Protein AF-A0A3C2DWV7-F1 (afdb_monomer_lite)

Sequence (98 aa):
PLSGWGNKTLTAFVAKNATTTNNEYMARPYKLTKYKNLQKLLMERDLRYWQVAAKVFMPERTFRYKMSDKSPGFYSAEMFRIQRNVFPDKTIEEIFGE

Foldseek 3Di:
DDDPPDPPPVVVVVVVVVVCVPVVVVDDPDQDFLFPLLVVVCVVVVHDLCNLCVQQVHDSVVSVCLRHPNDPHDDPSSLVSSCVRPNVVDDSCSRRPD

Radius of gyration: 19.39 Å; chains: 1; bounding box: 28×63×44 Å

pLDDT: mean 78.23, std 21.24, range [40.19, 97.56]

Structure (mmCIF, N/CA/C/O backbone):
data_AF-A0A3C2DWV7-F1
#
_entry.id   AF-A0A3C2DWV7-F1
#
loop_
_atom_site.group_PDB
_atom_site.id
_atom_site.type_symbol
_atom_site.label_atom_id
_atom_site.label_alt_id
_atom_site.label_comp_id
_atom_site.label_asym_id
_atom_site.label_entity_id
_atom_site.label_seq_id
_atom_site.pdbx_PDB_ins_code
_atom_site.Cartn_x
_atom_site.Cartn_y
_atom_site.Cartn_z
_atom_site.occupancy
_atom_site.B_iso_or_equiv
_atom_site.auth_seq_id
_atom_site.auth_comp_id
_atom_site.auth_asym_id
_atom_site.auth_atom_id
_atom_site.pdbx_PDB_model_num
ATOM 1 N N . PRO A 1 1 ? -9.938 -53.391 -31.679 1.00 51.72 1 PRO A N 1
ATOM 2 C CA . PRO A 1 1 ? -9.916 -53.144 -30.218 1.00 51.72 1 PRO A CA 1
ATOM 3 C C . PRO A 1 1 ? -8.527 -52.681 -29.743 1.00 51.72 1 PRO A C 1
ATOM 5 O O . PRO A 1 1 ? -7.724 -53.473 -29.275 1.00 51.72 1 PRO A O 1
ATOM 8 N N . LEU A 1 2 ? -8.254 -51.391 -29.923 1.00 41.50 2 LEU A N 1
ATOM 9 C CA . LEU A 1 2 ? -7.120 -50.599 -29.424 1.00 41.50 2 LEU A CA 1
ATOM 10 C C . LEU A 1 2 ? -7.718 -49.174 -29.381 1.00 41.50 2 LEU A C 1
ATOM 12 O O . LEU A 1 2 ? -8.407 -48.814 -30.324 1.00 41.50 2 LEU A O 1
ATOM 16 N N . SER A 1 3 ? -7.656 -48.323 -28.366 1.00 43.69 3 SER A N 1
ATOM 17 C CA . SER A 1 3 ? -6.662 -48.096 -27.329 1.00 43.69 3 SER A CA 1
ATOM 18 C C . SER A 1 3 ? -7.320 -47.211 -26.256 1.00 43.69 3 SER A C 1
ATOM 20 O O . SER A 1 3 ? -7.530 -46.016 -26.458 1.00 43.69 3 SER A O 1
ATOM 22 N N . GLY A 1 4 ? -7.672 -47.797 -25.112 1.00 49.53 4 GLY A N 1
ATOM 23 C CA . GLY A 1 4 ? -8.298 -47.112 -23.975 1.00 49.53 4 GLY A CA 1
ATOM 24 C C . GLY A 1 4 ? -7.315 -46.378 -23.057 1.00 49.53 4 GLY A C 1
ATOM 25 O O . GLY A 1 4 ? -7.506 -46.391 -21.845 1.00 49.53 4 GLY A O 1
ATOM 26 N N . TRP A 1 5 ? -6.230 -45.808 -23.583 1.00 48.84 5 TRP A N 1
ATOM 27 C CA . TRP A 1 5 ? -5.154 -45.209 -22.784 1.00 48.84 5 TRP A CA 1
ATOM 28 C C . TRP A 1 5 ? -4.827 -43.816 -23.326 1.00 48.84 5 TRP A C 1
ATOM 30 O O . TRP A 1 5 ? -4.023 -43.669 -24.236 1.00 48.84 5 TRP A O 1
ATOM 40 N N . GLY A 1 6 ? -5.479 -42.786 -22.786 1.00 50.31 6 GLY A N 1
ATOM 41 C CA . GLY A 1 6 ? -5.184 -41.409 -23.197 1.00 50.31 6 GLY A CA 1
ATOM 42 C C . GLY A 1 6 ? -5.817 -40.282 -22.385 1.00 50.31 6 GLY A C 1
ATOM 43 O O . GLY A 1 6 ? -5.433 -39.140 -22.585 1.00 50.31 6 GLY A O 1
ATOM 44 N N . ASN A 1 7 ? -6.746 -40.554 -21.456 1.00 52.78 7 ASN A N 1
ATOM 45 C CA . ASN A 1 7 ? -7.543 -39.471 -20.849 1.00 52.78 7 ASN A CA 1
ATOM 46 C C . ASN A 1 7 ? -7.512 -39.355 -19.314 1.00 52.78 7 ASN A C 1
ATOM 48 O O . ASN A 1 7 ? -8.107 -38.430 -18.766 1.00 52.78 7 ASN A O 1
ATOM 52 N N . LYS A 1 8 ? -6.818 -40.249 -18.594 1.00 50.94 8 LYS A N 1
ATOM 53 C CA . LYS A 1 8 ? -6.771 -40.210 -17.113 1.00 50.94 8 LYS A CA 1
ATOM 54 C C . LYS A 1 8 ? -5.512 -39.558 -16.530 1.00 50.94 8 LYS A C 1
ATOM 56 O O . LYS A 1 8 ? -5.520 -39.151 -15.374 1.00 50.94 8 LYS A O 1
ATOM 61 N N . THR A 1 9 ? -4.439 -39.428 -17.306 1.00 52.69 9 THR A N 1
ATOM 62 C CA . THR A 1 9 ? -3.165 -38.849 -16.839 1.00 52.69 9 THR A CA 1
ATOM 63 C C . THR A 1 9 ? -3.103 -37.330 -17.007 1.00 52.69 9 THR A C 1
ATOM 65 O O . THR A 1 9 ? -2.592 -36.646 -16.124 1.00 52.69 9 THR A O 1
ATOM 68 N N . LEU A 1 10 ? -3.690 -36.782 -18.076 1.00 49.56 10 LEU A N 1
ATOM 69 C CA . LEU A 1 10 ? -3.768 -35.332 -18.313 1.00 49.56 10 LEU A CA 1
ATOM 70 C C . LEU A 1 10 ? -4.676 -34.619 -17.301 1.00 49.56 10 LEU A C 1
ATOM 72 O O . LEU A 1 10 ? -4.298 -33.588 -16.750 1.00 49.56 10 LEU A O 1
ATOM 76 N N . THR A 1 11 ? -5.832 -35.200 -16.983 1.00 51.50 11 THR A N 1
ATOM 77 C CA . THR A 1 11 ? -6.779 -34.646 -16.000 1.00 51.50 11 THR A CA 1
ATOM 78 C C . THR A 1 11 ? -6.209 -34.647 -14.580 1.00 51.50 11 THR A C 1
ATOM 80 O O . THR A 1 11 ? -6.353 -33.658 -13.864 1.00 51.50 11 THR A O 1
ATOM 83 N N . ALA A 1 12 ? -5.472 -35.692 -14.190 1.00 51.50 12 ALA A N 1
ATOM 84 C CA . ALA A 1 12 ? -4.797 -35.750 -12.893 1.00 51.50 12 ALA A CA 1
ATOM 85 C C . ALA A 1 12 ? -3.598 -34.783 -12.786 1.00 51.50 12 ALA A C 1
ATOM 87 O O . ALA A 1 12 ? -3.347 -34.241 -11.709 1.00 51.50 12 ALA A O 1
ATOM 88 N N . PHE A 1 13 ? -2.870 -34.536 -13.881 1.00 51.91 13 PHE A N 1
ATOM 89 C CA . PHE A 1 13 ? -1.755 -33.580 -13.908 1.00 51.91 13 PHE A CA 1
ATOM 90 C C . PHE A 1 13 ? -2.244 -32.123 -13.845 1.00 51.91 13 PHE A C 1
ATOM 92 O O . PHE A 1 13 ? -1.712 -31.318 -13.082 1.00 51.91 13 PHE A O 1
ATOM 99 N N . VAL A 1 14 ? -3.315 -31.796 -14.574 1.00 51.47 14 VAL A N 1
ATOM 100 C CA . VAL A 1 14 ? -3.946 -30.466 -14.533 1.00 51.47 14 VAL A CA 1
ATOM 101 C C . VAL A 1 14 ? -4.599 -30.202 -13.172 1.00 51.47 14 VAL A C 1
ATOM 103 O O . VAL A 1 14 ? -4.429 -29.117 -12.620 1.00 51.47 14 VAL A O 1
ATOM 106 N N . ALA A 1 15 ? -5.263 -31.197 -12.572 1.00 50.12 15 ALA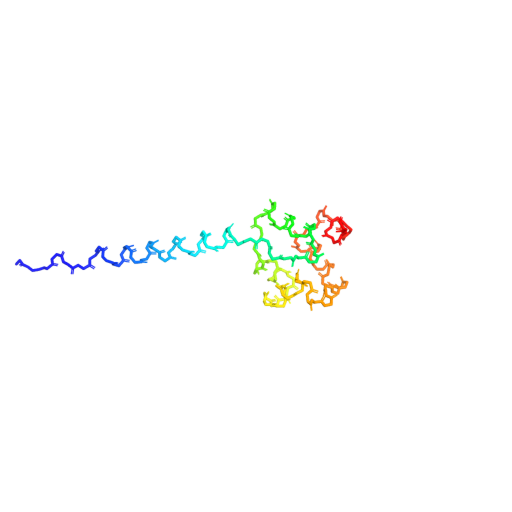 A N 1
ATOM 107 C CA . ALA A 1 15 ? -5.866 -31.058 -11.245 1.00 50.12 15 ALA A CA 1
ATOM 108 C C . ALA A 1 15 ? -4.822 -30.850 -10.133 1.00 50.12 15 ALA A C 1
ATOM 110 O O . ALA A 1 15 ? -5.048 -30.024 -9.248 1.00 50.12 15 ALA A O 1
ATOM 111 N N . LYS A 1 16 ? -3.665 -31.530 -10.202 1.00 49.06 16 LYS A N 1
ATOM 112 C CA . LYS A 1 16 ? -2.544 -31.315 -9.267 1.00 49.06 16 LYS A CA 1
ATOM 113 C C . LYS A 1 16 ? -1.943 -29.911 -9.407 1.00 49.06 16 LYS A C 1
ATOM 115 O O . LYS A 1 16 ? -1.753 -29.237 -8.403 1.00 49.06 16 LYS A O 1
ATOM 120 N N . ASN A 1 17 ? -1.748 -29.409 -10.627 1.00 48.22 17 ASN A N 1
ATOM 121 C CA . ASN A 1 17 ? -1.198 -28.060 -10.836 1.00 48.22 17 ASN A CA 1
ATOM 122 C C . ASN A 1 17 ? -2.190 -26.928 -10.485 1.00 48.22 17 ASN A C 1
ATOM 124 O O . ASN A 1 17 ? -1.777 -25.846 -10.056 1.00 48.22 17 ASN A O 1
ATOM 128 N N . ALA A 1 18 ? -3.500 -27.168 -10.611 1.00 46.09 18 ALA A N 1
ATOM 129 C CA . ALA A 1 18 ? -4.538 -26.206 -10.231 1.00 46.09 18 ALA A CA 1
ATOM 130 C C . ALA A 1 18 ? -4.743 -26.095 -8.705 1.00 46.09 18 ALA A C 1
ATOM 132 O O . ALA A 1 18 ? -5.137 -25.039 -8.207 1.00 46.09 18 ALA A O 1
ATOM 133 N N . THR A 1 19 ? -4.455 -27.159 -7.946 1.00 40.97 19 THR A N 1
ATOM 134 C CA . THR A 1 19 ? -4.538 -27.135 -6.473 1.00 40.97 19 THR A CA 1
ATOM 135 C C . THR A 1 19 ? -3.265 -26.604 -5.816 1.00 40.97 19 THR A C 1
ATOM 137 O O . THR A 1 19 ? -3.357 -25.894 -4.812 1.00 40.97 19 THR A O 1
ATOM 140 N N . THR A 1 20 ? -2.088 -26.842 -6.404 1.00 43.59 20 THR A N 1
ATOM 141 C CA . THR A 1 20 ? -0.818 -26.297 -5.893 1.00 43.59 20 THR A CA 1
ATOM 142 C C . THR A 1 20 ? -0.759 -24.769 -5.994 1.00 43.59 20 THR A C 1
ATOM 144 O O . THR A 1 20 ? -0.299 -24.101 -5.074 1.00 43.59 20 THR A O 1
ATOM 147 N N . THR A 1 21 ? -1.324 -24.171 -7.044 1.00 47.28 21 THR A N 1
ATOM 148 C CA . THR A 1 21 ? -1.249 -22.712 -7.254 1.00 47.28 21 THR A CA 1
ATOM 149 C C . THR A 1 21 ? -2.181 -21.879 -6.370 1.00 47.28 21 THR A C 1
ATOM 151 O O . THR A 1 21 ? -1.964 -20.675 -6.243 1.00 47.28 21 THR A O 1
ATOM 154 N N . ASN A 1 22 ? -3.178 -22.482 -5.714 1.00 45.12 22 ASN A N 1
ATOM 155 C CA . ASN A 1 22 ? -4.105 -21.740 -4.851 1.00 45.12 22 ASN A CA 1
ATOM 156 C C . ASN A 1 22 ? -3.806 -21.897 -3.354 1.00 45.12 22 ASN A C 1
ATOM 158 O O . ASN A 1 22 ? -3.907 -20.912 -2.624 1.00 45.12 22 ASN A O 1
ATOM 162 N N . ASN A 1 23 ? -3.347 -23.069 -2.902 1.00 43.31 23 ASN A N 1
ATOM 163 C CA . ASN A 1 23 ? -3.084 -23.308 -1.476 1.00 43.31 23 ASN A CA 1
ATOM 164 C C . ASN A 1 23 ? -1.636 -23.023 -1.045 1.00 43.31 23 ASN A C 1
ATOM 166 O O . ASN A 1 23 ? -1.404 -22.666 0.107 1.00 43.31 23 ASN A O 1
ATOM 170 N N . GLU A 1 24 ? -0.654 -23.088 -1.948 1.00 40.19 24 GLU A N 1
ATOM 171 C CA . GLU A 1 24 ? 0.758 -22.830 -1.606 1.00 40.19 24 GLU A CA 1
ATOM 172 C C . GLU A 1 24 ? 1.059 -21.332 -1.363 1.00 40.19 24 GLU A C 1
ATOM 174 O O . GLU A 1 24 ? 2.082 -20.958 -0.779 1.00 40.19 24 GLU A O 1
ATOM 179 N N . TYR A 1 25 ? 0.131 -20.452 -1.757 1.00 46.00 25 TYR A N 1
ATOM 180 C CA . TYR A 1 25 ? 0.155 -19.026 -1.416 1.00 46.00 25 TYR A CA 1
ATOM 181 C C . TYR A 1 25 ? -0.619 -18.685 -0.135 1.00 46.00 25 TYR A C 1
ATOM 183 O O . TYR A 1 25 ? -0.409 -17.600 0.403 1.00 46.00 25 TYR A O 1
ATOM 191 N N . MET A 1 26 ? -1.474 -19.585 0.364 1.00 43.66 26 MET A N 1
ATOM 192 C CA . MET A 1 26 ? -2.351 -19.334 1.517 1.00 43.66 26 MET A CA 1
ATOM 193 C C . MET A 1 26 ? -1.652 -19.537 2.872 1.00 43.66 26 MET A C 1
ATOM 195 O O . MET A 1 26 ? -2.125 -19.025 3.879 1.00 43.66 26 MET A O 1
ATOM 199 N N . ALA A 1 27 ? -0.509 -20.229 2.920 1.00 43.78 27 ALA A N 1
ATOM 200 C CA . ALA A 1 27 ? 0.136 -20.616 4.181 1.00 43.78 27 ALA A CA 1
ATOM 201 C C . ALA A 1 27 ? 1.634 -20.270 4.252 1.00 43.78 27 ALA A C 1
ATOM 203 O O . ALA A 1 27 ? 2.430 -21.038 4.792 1.00 43.78 27 ALA A O 1
ATOM 204 N N . ARG A 1 28 ? 2.063 -19.124 3.701 1.00 48.38 28 ARG A N 1
ATOM 205 C CA . ARG A 1 28 ? 3.440 -18.659 3.937 1.00 48.38 28 ARG A CA 1
ATOM 206 C C . ARG A 1 28 ? 3.502 -17.934 5.287 1.00 48.38 28 ARG A C 1
ATOM 208 O O . ARG A 1 28 ? 2.799 -16.935 5.437 1.00 48.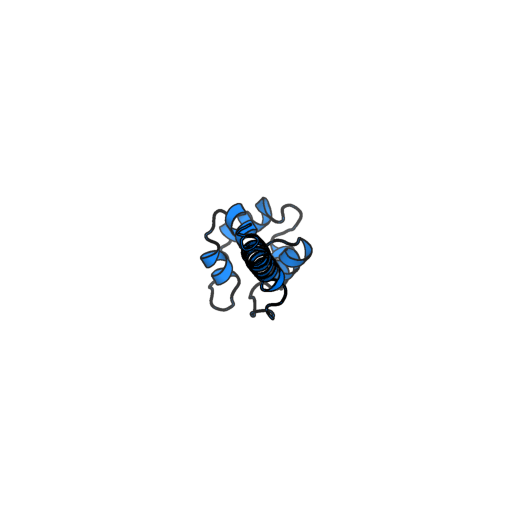38 28 ARG A O 1
ATOM 215 N N . PRO A 1 29 ? 4.327 -18.397 6.249 1.00 47.66 29 PRO A N 1
ATOM 216 C CA . PRO A 1 29 ? 4.494 -17.719 7.529 1.00 47.66 29 PRO A CA 1
ATOM 217 C C . PRO A 1 29 ? 4.906 -16.268 7.282 1.00 47.66 29 PRO A C 1
ATOM 219 O O . PRO A 1 29 ? 5.718 -15.997 6.392 1.00 47.66 29 PRO A O 1
ATOM 222 N N . TYR A 1 30 ? 4.289 -15.352 8.033 1.00 52.72 30 TYR A N 1
ATOM 223 C CA . TYR A 1 30 ? 4.434 -13.905 7.893 1.00 52.72 30 TYR A CA 1
ATOM 224 C C . TYR A 1 30 ? 5.908 -13.533 7.728 1.00 52.72 30 TYR A C 1
ATOM 226 O O . TYR A 1 30 ? 6.702 -13.614 8.664 1.00 52.72 30 TYR A O 1
ATOM 234 N N . LYS A 1 31 ? 6.300 -13.130 6.519 1.00 57.91 31 LYS A N 1
ATOM 235 C CA . LYS A 1 31 ? 7.577 -12.443 6.348 1.00 57.91 31 LYS A CA 1
ATOM 236 C C . LYS A 1 31 ? 7.419 -11.120 7.089 1.00 57.91 31 LYS A C 1
ATOM 238 O O . LYS A 1 31 ? 6.408 -10.469 6.840 1.00 57.91 31 LYS A O 1
ATOM 243 N N . LEU A 1 32 ? 8.335 -10.755 7.994 1.00 59.53 32 LEU A N 1
ATOM 244 C CA . LEU A 1 32 ? 8.231 -9.480 8.709 1.00 59.53 32 LEU A CA 1
ATOM 245 C C . LEU A 1 32 ? 7.939 -8.359 7.699 1.00 59.53 32 LEU A C 1
ATOM 247 O O . LEU A 1 32 ? 8.665 -8.183 6.712 1.00 59.53 32 LEU A O 1
ATOM 251 N N . THR A 1 33 ? 6.797 -7.704 7.900 1.00 69.81 33 THR A N 1
ATOM 252 C CA . THR A 1 33 ? 6.363 -6.581 7.081 1.00 69.81 33 THR A CA 1
ATOM 253 C C . THR A 1 33 ? 6.469 -5.322 7.912 1.00 69.81 33 THR A C 1
ATOM 255 O O . THR A 1 33 ? 5.899 -5.263 9.005 1.00 69.81 33 THR A O 1
ATOM 258 N N . LYS A 1 34 ? 7.074 -4.288 7.335 1.00 82.31 34 LYS A N 1
ATOM 259 C CA . LYS A 1 34 ? 7.144 -2.950 7.925 1.00 82.31 34 LYS A CA 1
ATOM 260 C C . LYS A 1 34 ? 5.753 -2.366 8.206 1.00 82.31 34 LYS A C 1
ATOM 262 O O . LYS A 1 34 ? 5.583 -1.611 9.151 1.00 82.31 34 LYS A O 1
ATOM 267 N N . TYR A 1 35 ? 4.755 -2.745 7.403 1.00 91.31 35 TYR A N 1
ATOM 268 C CA . TYR A 1 35 ? 3.393 -2.205 7.440 1.00 91.31 35 TYR A CA 1
ATOM 269 C C . TYR A 1 35 ? 2.376 -3.259 7.891 1.00 91.31 35 TYR A C 1
ATOM 271 O O . TYR A 1 35 ? 1.674 -3.854 7.069 1.00 91.31 35 TYR A O 1
ATOM 279 N N . LYS A 1 36 ? 2.306 -3.499 9.206 1.00 90.56 36 LYS A N 1
ATOM 280 C CA . LYS A 1 36 ? 1.424 -4.518 9.805 1.00 90.56 36 LYS A CA 1
ATOM 281 C C . LYS A 1 36 ? -0.055 -4.258 9.510 1.00 90.56 36 LYS A C 1
ATOM 283 O O . LYS A 1 36 ? -0.762 -5.185 9.117 1.00 90.56 36 LYS A O 1
ATOM 288 N N . ASN A 1 37 ? -0.499 -3.007 9.638 1.00 93.38 37 ASN A N 1
ATOM 289 C CA . ASN A 1 37 ? -1.893 -2.626 9.405 1.00 93.38 37 ASN A CA 1
ATOM 290 C C . ASN A 1 37 ? -2.295 -2.792 7.935 1.00 93.38 37 ASN A C 1
ATOM 292 O O . ASN A 1 37 ? -3.283 -3.467 7.648 1.00 93.38 37 ASN A O 1
ATOM 296 N N . LEU A 1 38 ? -1.477 -2.316 6.992 1.00 94.00 38 LEU A N 1
ATOM 297 C CA . LEU A 1 38 ? -1.687 -2.573 5.565 1.00 94.00 38 LEU A CA 1
ATOM 298 C C . LEU A 1 38 ? -1.756 -4.078 5.267 1.00 94.00 38 LEU A C 1
ATOM 300 O O . LEU A 1 38 ? -2.660 -4.515 4.562 1.00 94.00 38 LEU A O 1
ATOM 304 N N . GLN A 1 39 ? -0.847 -4.887 5.820 1.00 92.00 39 GLN A N 1
ATOM 305 C CA . GLN A 1 39 ? -0.867 -6.336 5.608 1.00 92.00 39 GLN A CA 1
ATOM 306 C C . GLN A 1 39 ? -2.161 -6.978 6.126 1.00 92.00 39 GLN A C 1
ATOM 308 O O . GLN A 1 39 ? -2.756 -7.801 5.431 1.00 92.00 39 GLN A O 1
ATOM 313 N N . LYS A 1 40 ? -2.616 -6.580 7.318 1.00 92.12 40 LYS A N 1
ATOM 314 C CA . LYS A 1 40 ? -3.880 -7.036 7.905 1.00 92.12 40 LYS A CA 1
ATOM 315 C C . LYS A 1 40 ? -5.070 -6.675 7.013 1.00 92.12 40 LYS A C 1
ATOM 317 O O . LYS A 1 40 ? -5.854 -7.553 6.667 1.00 92.12 40 LYS A O 1
ATOM 322 N N . LEU A 1 41 ? -5.155 -5.423 6.566 1.00 94.44 41 LEU A N 1
ATOM 323 C CA . LEU A 1 41 ? -6.230 -4.943 5.693 1.00 94.44 41 LEU A CA 1
ATOM 324 C C . LEU A 1 41 ? -6.267 -5.672 4.342 1.00 94.44 41 LEU A C 1
ATOM 326 O O . LEU A 1 41 ? -7.342 -5.933 3.800 1.00 94.44 41 LEU A O 1
ATOM 330 N N . LEU A 1 42 ? -5.102 -6.012 3.786 1.00 93.56 42 LEU A N 1
ATOM 331 C CA . LEU A 1 42 ? -5.023 -6.809 2.563 1.00 93.56 42 LEU A CA 1
ATOM 332 C C . LEU A 1 42 ? -5.591 -8.214 2.770 1.00 93.56 42 LEU A C 1
ATOM 334 O O . LEU A 1 42 ? -6.310 -8.700 1.904 1.00 93.56 42 LEU A O 1
ATOM 338 N N . MET A 1 43 ? -5.315 -8.840 3.915 1.00 90.12 43 MET A N 1
ATOM 339 C CA . MET A 1 43 ? -5.865 -10.155 4.250 1.00 90.12 43 MET A CA 1
ATOM 340 C C . MET A 1 43 ? -7.376 -10.102 4.491 1.00 90.12 43 MET A C 1
ATOM 342 O O . MET A 1 43 ? -8.100 -10.935 3.959 1.00 90.12 43 MET A O 1
ATOM 346 N N . GLU A 1 44 ? -7.862 -9.103 5.231 1.00 92.81 44 GLU A N 1
ATOM 347 C CA . GLU A 1 44 ? -9.297 -8.919 5.500 1.00 92.81 44 GLU A CA 1
ATOM 348 C C . GLU A 1 44 ? -10.122 -8.753 4.218 1.00 92.81 44 GLU A C 1
ATOM 350 O O . GLU A 1 44 ? -11.272 -9.181 4.162 1.00 92.81 44 GLU A O 1
ATOM 355 N N . ARG A 1 45 ? -9.533 -8.154 3.174 1.00 91.81 45 ARG A N 1
ATOM 356 C CA . ARG A 1 45 ? -10.175 -7.969 1.863 1.00 91.81 45 ARG A CA 1
ATOM 357 C C . ARG A 1 45 ? -9.837 -9.047 0.832 1.00 91.81 45 ARG A C 1
ATOM 359 O O . ARG A 1 45 ? -10.209 -8.881 -0.327 1.00 91.81 45 ARG A O 1
ATOM 366 N N . ASP A 1 46 ? -9.111 -10.095 1.221 1.00 92.25 46 ASP A N 1
ATOM 367 C CA . ASP A 1 46 ? -8.584 -11.129 0.315 1.00 92.25 46 ASP A CA 1
ATOM 368 C C . ASP A 1 46 ? -7.857 -10.538 -0.918 1.00 92.25 46 ASP A C 1
ATOM 370 O O . ASP A 1 46 ? -7.991 -10.982 -2.061 1.00 92.25 46 ASP A O 1
ATOM 374 N N . LEU A 1 47 ? -7.089 -9.466 -0.696 1.00 91.94 47 LEU A N 1
ATOM 375 C CA . LEU A 1 47 ? -6.340 -8.765 -1.732 1.00 91.94 47 LEU A CA 1
ATOM 376 C C . LEU A 1 47 ? -4.920 -9.315 -1.848 1.00 91.94 47 LEU A C 1
ATOM 378 O O . LEU A 1 47 ? -4.086 -9.204 -0.948 1.00 91.94 47 LEU A O 1
ATOM 382 N N . ARG A 1 48 ? -4.600 -9.826 -3.034 1.00 91.44 48 ARG A N 1
ATOM 383 C CA . ARG A 1 48 ? -3.258 -10.288 -3.386 1.00 91.44 48 ARG A CA 1
ATOM 384 C C . ARG A 1 48 ? -2.376 -9.118 -3.812 1.00 91.44 48 ARG A C 1
ATOM 386 O O . ARG A 1 48 ? -2.826 -8.165 -4.445 1.00 91.44 48 ARG A O 1
ATOM 393 N N . TYR A 1 49 ? -1.076 -9.230 -3.553 1.00 92.44 49 TYR A N 1
ATOM 394 C CA . TYR A 1 49 ? -0.108 -8.181 -3.885 1.00 92.44 49 TYR A CA 1
ATOM 395 C C . TYR A 1 49 ? -0.118 -7.756 -5.356 1.00 92.44 49 TYR A C 1
ATOM 397 O O . TYR A 1 49 ? -0.041 -6.561 -5.623 1.00 92.44 49 TYR A O 1
ATOM 405 N N . TRP A 1 50 ? -0.260 -8.679 -6.313 1.00 90.88 50 TRP A N 1
ATOM 406 C CA . TRP A 1 50 ? -0.356 -8.314 -7.731 1.00 90.88 50 TRP A CA 1
ATOM 407 C C . TRP A 1 50 ? -1.588 -7.450 -8.039 1.00 90.88 50 TRP 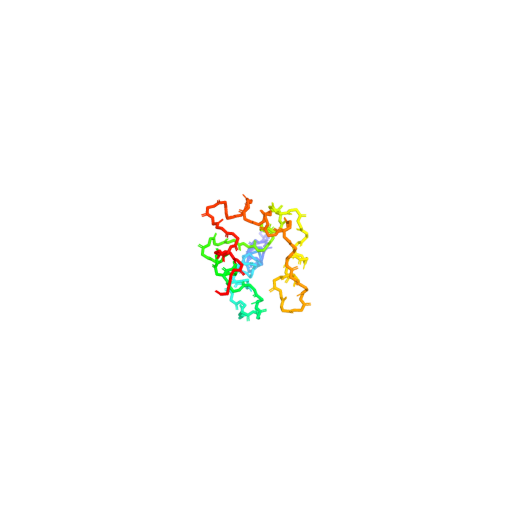A C 1
ATOM 409 O O . TRP A 1 50 ? -1.494 -6.551 -8.871 1.00 90.88 50 TRP A O 1
ATOM 419 N N . GLN A 1 51 ? -2.717 -7.666 -7.350 1.00 93.56 51 GLN A N 1
ATOM 420 C CA . GLN A 1 51 ? -3.934 -6.864 -7.529 1.00 93.56 51 GLN A CA 1
ATOM 421 C C . GLN A 1 51 ? -3.717 -5.443 -7.015 1.00 93.56 51 GLN A C 1
ATOM 423 O O . GLN A 1 51 ? -4.076 -4.473 -7.680 1.00 93.56 51 GLN A O 1
ATOM 428 N N . VAL A 1 52 ? -3.091 -5.316 -5.844 1.00 95.50 52 VAL A N 1
ATOM 429 C CA . VAL A 1 52 ? -2.738 -4.020 -5.252 1.00 95.50 52 VAL A CA 1
ATOM 430 C C . VAL A 1 52 ? -1.760 -3.280 -6.156 1.00 95.50 52 VAL A C 1
ATOM 432 O O . VAL A 1 52 ? -1.999 -2.132 -6.514 1.00 95.50 52 VAL A O 1
ATOM 435 N N . ALA A 1 53 ? -0.693 -3.963 -6.574 1.00 94.50 53 ALA A N 1
ATOM 436 C CA . ALA A 1 53 ? 0.356 -3.423 -7.426 1.00 94.50 53 ALA A CA 1
ATOM 437 C C . ALA A 1 53 ? -0.208 -2.905 -8.763 1.00 94.50 53 ALA A C 1
ATOM 439 O O . ALA A 1 53 ? 0.105 -1.784 -9.167 1.00 94.50 53 ALA A O 1
ATOM 4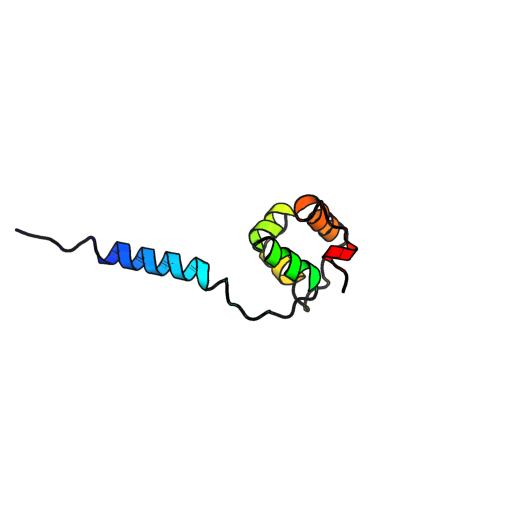40 N N . ALA A 1 54 ? -1.122 -3.659 -9.387 1.00 94.62 54 ALA A N 1
ATOM 441 C CA . ALA A 1 54 ? -1.827 -3.232 -10.594 1.00 94.62 54 ALA A CA 1
ATOM 442 C C . ALA A 1 54 ? -2.661 -1.958 -10.363 1.00 94.62 54 ALA A C 1
ATOM 444 O O . ALA A 1 54 ? -2.562 -1.014 -11.145 1.00 94.62 54 ALA A O 1
ATOM 445 N N . LYS A 1 55 ? -3.421 -1.886 -9.260 1.00 95.50 55 LYS A N 1
ATOM 446 C CA . LYS A 1 55 ? -4.251 -0.716 -8.915 1.00 95.50 55 LYS A CA 1
ATOM 447 C C . LYS A 1 55 ? -3.444 0.554 -8.642 1.00 95.50 55 LYS A C 1
ATOM 449 O O . LYS A 1 55 ? -3.975 1.652 -8.796 1.00 95.50 55 LYS A O 1
ATOM 454 N N . VAL A 1 56 ? -2.184 0.432 -8.229 1.00 95.56 56 VAL A N 1
ATOM 455 C CA . VAL A 1 56 ? -1.316 1.584 -7.911 1.00 95.56 56 VAL A CA 1
ATOM 456 C C . VAL A 1 56 ? -0.254 1.860 -8.977 1.00 95.56 56 VAL A C 1
ATOM 458 O O . VAL A 1 56 ? 0.609 2.719 -8.775 1.00 95.56 56 VAL A O 1
ATOM 461 N N . PHE A 1 57 ? -0.347 1.172 -10.122 1.00 94.81 57 PHE A N 1
ATOM 462 C CA . PHE A 1 57 ? 0.575 1.279 -11.256 1.00 94.81 57 PHE A CA 1
ATOM 463 C C . PHE A 1 57 ? 2.036 1.032 -10.852 1.00 94.81 57 PHE A C 1
ATOM 465 O O . PHE A 1 57 ? 2.943 1.779 -11.219 1.00 94.81 57 PHE A O 1
ATOM 472 N N . MET A 1 58 ? 2.261 -0.015 -10.057 1.00 94.38 58 MET A N 1
ATOM 473 C CA . MET A 1 58 ? 3.574 -0.423 -9.560 1.00 94.38 58 MET A CA 1
ATOM 474 C C . MET A 1 58 ? 3.850 -1.886 -9.939 1.00 94.38 58 MET A C 1
ATOM 476 O O . MET A 1 58 ? 2.943 -2.711 -9.865 1.00 94.38 58 MET A O 1
ATOM 480 N N . PRO A 1 59 ? 5.094 -2.267 -10.283 1.00 95.50 59 PRO A N 1
ATOM 481 C CA . PRO A 1 59 ? 5.446 -3.675 -10.434 1.00 95.50 59 PRO A CA 1
ATOM 482 C C . PRO A 1 59 ? 5.265 -4.444 -9.120 1.00 95.50 59 PRO A C 1
ATOM 484 O O . PRO A 1 59 ? 5.705 -3.992 -8.062 1.00 95.50 59 PRO A O 1
ATOM 487 N N . GLU A 1 60 ? 4.702 -5.654 -9.176 1.00 92.25 60 GLU A N 1
ATOM 488 C CA . GLU A 1 60 ? 4.463 -6.462 -7.969 1.00 92.25 60 GLU A CA 1
ATOM 489 C C . GLU A 1 60 ? 5.755 -6.734 -7.180 1.00 92.25 60 GLU A C 1
ATOM 491 O O . GLU A 1 60 ? 5.762 -6.702 -5.949 1.00 92.25 60 GLU A O 1
ATOM 496 N N . ARG A 1 61 ? 6.880 -6.946 -7.874 1.00 92.38 61 ARG A N 1
ATOM 497 C CA . ARG A 1 61 ? 8.197 -7.108 -7.239 1.00 92.38 61 ARG A CA 1
ATOM 498 C C . ARG A 1 61 ? 8.575 -5.891 -6.390 1.00 92.38 61 ARG A C 1
ATOM 500 O O . ARG A 1 61 ? 9.085 -6.061 -5.285 1.00 92.38 61 ARG A O 1
ATOM 507 N N . THR A 1 62 ? 8.306 -4.687 -6.890 1.00 93.06 62 THR A N 1
ATOM 508 C CA . THR A 1 62 ? 8.564 -3.428 -6.180 1.00 93.06 62 THR A CA 1
ATOM 509 C C . THR A 1 62 ? 7.638 -3.286 -4.980 1.00 93.06 62 THR A C 1
ATOM 511 O O . THR A 1 62 ? 8.109 -2.951 -3.897 1.00 93.06 62 THR A O 1
ATOM 514 N N . PHE A 1 63 ? 6.355 -3.627 -5.132 1.00 94.00 63 PHE A N 1
ATOM 515 C CA . PHE A 1 63 ? 5.397 -3.624 -4.026 1.00 94.00 63 PHE A CA 1
ATOM 516 C C . PHE A 1 63 ? 5.826 -4.586 -2.906 1.00 94.00 63 PHE A C 1
ATOM 518 O O . PHE A 1 63 ? 5.922 -4.195 -1.745 1.00 94.00 63 PHE A O 1
ATOM 525 N N . ARG A 1 64 ? 6.193 -5.827 -3.258 1.00 91.81 64 ARG A N 1
ATOM 526 C CA . ARG A 1 64 ? 6.739 -6.823 -2.318 1.00 91.81 64 ARG A CA 1
ATOM 527 C C . ARG A 1 64 ? 7.987 -6.329 -1.600 1.00 91.81 64 ARG A C 1
ATOM 529 O O . ARG A 1 64 ? 8.131 -6.566 -0.404 1.00 91.81 64 ARG A O 1
ATOM 536 N N . TYR A 1 65 ? 8.899 -5.685 -2.327 1.00 91.69 65 TYR A N 1
ATOM 537 C CA . TYR A 1 65 ? 10.093 -5.102 -1.727 1.00 91.69 65 TYR A CA 1
ATOM 538 C C . TYR A 1 65 ? 9.711 -4.001 -0.734 1.00 91.69 65 TYR A C 1
ATOM 540 O O . TYR A 1 65 ? 10.166 -4.056 0.404 1.00 91.69 65 TYR A O 1
ATOM 548 N N . LYS A 1 66 ? 8.811 -3.084 -1.110 1.00 92.94 66 LYS A N 1
ATOM 549 C CA . LYS A 1 66 ? 8.322 -1.990 -0.252 1.00 92.94 66 LYS A CA 1
ATOM 550 C C . LYS A 1 66 ? 7.582 -2.450 1.001 1.00 92.94 66 LYS A C 1
ATOM 552 O O . LYS A 1 66 ? 7.703 -1.799 2.030 1.00 92.94 66 LYS A O 1
ATOM 557 N N . MET A 1 67 ? 6.908 -3.597 0.949 1.00 91.31 67 MET A N 1
ATOM 558 C CA . MET A 1 67 ? 6.304 -4.237 2.125 1.00 91.31 67 MET A CA 1
ATOM 559 C C . MET A 1 67 ? 7.330 -4.837 3.100 1.00 91.31 67 MET A C 1
ATOM 561 O O . MET A 1 67 ? 6.986 -5.109 4.248 1.00 91.31 67 MET A O 1
ATOM 565 N N . SER A 1 68 ? 8.571 -5.075 2.665 1.00 89.00 68 SER A N 1
ATOM 566 C CA . SER A 1 68 ? 9.612 -5.688 3.497 1.00 89.00 68 SER A CA 1
ATOM 567 C C . SER A 1 68 ? 10.396 -4.663 4.315 1.00 89.00 68 SER A C 1
ATOM 569 O O . SER A 1 68 ? 10.608 -3.535 3.870 1.00 89.00 68 SER A O 1
ATOM 571 N N . ASP A 1 69 ? 10.943 -5.095 5.450 1.00 87.12 69 ASP A N 1
ATOM 572 C CA . ASP A 1 69 ? 11.763 -4.248 6.336 1.00 87.12 69 ASP A CA 1
ATOM 573 C C . ASP A 1 69 ? 13.041 -3.708 5.675 1.00 87.12 69 ASP A C 1
ATOM 575 O O . ASP A 1 69 ? 13.633 -2.740 6.140 1.00 87.12 69 ASP A O 1
ATOM 579 N N . LYS A 1 70 ? 13.474 -4.318 4.564 1.00 86.00 70 LYS A N 1
ATOM 580 C CA . LYS A 1 70 ? 14.667 -3.911 3.806 1.00 86.00 70 LYS A CA 1
ATOM 581 C C . LYS A 1 70 ? 14.428 -2.707 2.892 1.00 86.00 70 LYS A C 1
ATOM 583 O O . LYS A 1 70 ? 15.352 -2.294 2.189 1.00 86.00 70 LYS A O 1
ATOM 588 N N . SER A 1 71 ? 13.197 -2.208 2.807 1.00 87.56 71 SER A N 1
ATOM 589 C CA . SER A 1 71 ? 12.854 -1.093 1.933 1.00 87.56 71 SER A CA 1
ATOM 590 C C . SER A 1 71 ? 12.866 0.243 2.672 1.00 87.56 71 SER A C 1
ATOM 592 O O . SER A 1 71 ? 12.451 0.306 3.835 1.00 87.56 71 SER A O 1
ATOM 594 N N . PRO A 1 72 ? 13.218 1.346 1.979 1.00 86.81 72 PRO A N 1
ATOM 595 C CA . PRO A 1 72 ? 12.908 2.686 2.478 1.00 86.81 72 PRO A CA 1
ATOM 596 C C . PRO A 1 72 ? 11.411 2.852 2.800 1.00 86.81 72 PRO A C 1
ATOM 598 O O . PRO A 1 72 ? 11.054 3.629 3.683 1.00 86.81 72 PRO A O 1
ATOM 601 N N . GLY A 1 73 ? 10.540 2.050 2.179 1.00 90.62 73 GLY A N 1
ATOM 602 C CA . GLY A 1 73 ? 9.097 2.057 2.382 1.00 90.62 73 GLY A CA 1
ATOM 603 C C . GLY A 1 73 ? 8.352 2.659 1.194 1.00 90.62 73 GLY A C 1
ATOM 604 O O . GLY A 1 73 ? 8.911 2.833 0.102 1.00 90.62 73 GLY A O 1
ATOM 605 N N . PHE A 1 74 ? 7.072 2.953 1.403 1.00 93.56 74 PHE A N 1
ATOM 606 C CA . PHE A 1 74 ? 6.253 3.675 0.436 1.00 93.56 74 PHE A CA 1
ATOM 607 C C . PHE A 1 74 ? 6.502 5.181 0.531 1.00 93.56 74 PHE A C 1
ATOM 609 O O . PHE A 1 74 ? 6.570 5.745 1.619 1.00 93.56 74 PHE A O 1
ATOM 616 N N . TYR A 1 75 ? 6.629 5.831 -0.623 1.00 94.38 75 TYR A N 1
ATOM 617 C CA . TYR A 1 75 ? 6.622 7.288 -0.720 1.00 94.38 75 TYR A CA 1
ATOM 618 C C . TYR A 1 75 ? 5.194 7.808 -0.547 1.00 94.38 75 TYR A C 1
ATOM 620 O O . TYR A 1 75 ? 4.241 7.109 -0.895 1.00 94.38 75 TYR A O 1
ATOM 628 N N . SER A 1 76 ? 5.026 9.061 -0.116 1.00 94.69 76 SER A N 1
ATOM 629 C CA . SER A 1 76 ? 3.697 9.644 0.130 1.00 94.69 76 SER A CA 1
ATOM 630 C C . SER A 1 76 ? 2.766 9.506 -1.077 1.00 94.69 76 SER A C 1
ATOM 632 O O . SER A 1 76 ? 1.624 9.089 -0.930 1.00 94.69 76 SER A O 1
ATOM 634 N N . ALA A 1 77 ? 3.265 9.748 -2.295 1.00 95.44 77 ALA A N 1
ATOM 635 C CA . ALA A 1 77 ? 2.479 9.574 -3.519 1.00 95.44 77 ALA A CA 1
ATOM 636 C C . ALA A 1 77 ? 1.986 8.127 -3.727 1.00 95.44 77 ALA A C 1
ATOM 638 O O . ALA A 1 77 ? 0.891 7.916 -4.242 1.00 95.44 77 ALA A O 1
ATOM 639 N N . GLU A 1 78 ? 2.770 7.124 -3.328 1.00 95.56 78 GLU A N 1
ATOM 640 C CA . GLU A 1 78 ? 2.376 5.714 -3.396 1.00 95.56 78 GLU A CA 1
ATOM 641 C C . GLU A 1 78 ? 1.358 5.378 -2.304 1.00 95.56 78 GLU A C 1
ATOM 643 O O . GLU A 1 78 ? 0.378 4.695 -2.588 1.00 95.56 78 GLU A O 1
ATOM 648 N N . MET A 1 79 ? 1.539 5.910 -1.091 1.00 95.94 79 MET A N 1
ATOM 649 C CA . MET A 1 79 ? 0.583 5.765 0.013 1.00 95.94 79 MET A CA 1
ATOM 650 C C . MET A 1 79 ? -0.781 6.352 -0.364 1.00 95.94 79 MET A C 1
ATOM 652 O O . MET A 1 79 ? -1.797 5.682 -0.199 1.00 95.94 79 MET A O 1
ATOM 656 N N . PHE A 1 80 ? -0.805 7.541 -0.975 1.00 96.88 80 PHE A N 1
ATOM 657 C CA . PHE A 1 80 ? -2.028 8.150 -1.506 1.00 96.88 80 PHE A CA 1
ATOM 658 C C . PHE A 1 80 ? -2.678 7.307 -2.608 1.00 96.88 80 PHE A C 1
ATOM 660 O O . PHE A 1 80 ? -3.898 7.190 -2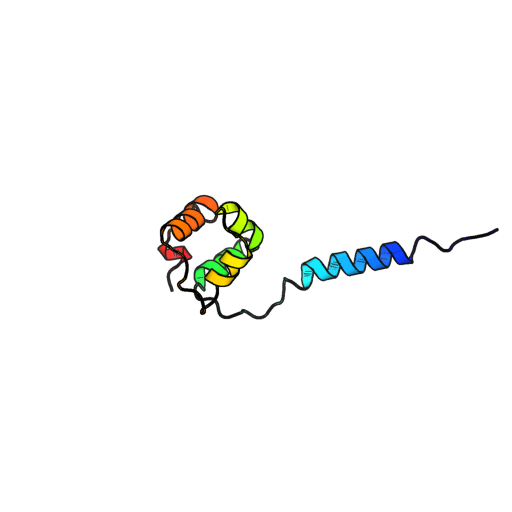.638 1.00 96.88 80 PHE A O 1
ATOM 667 N N . ARG A 1 81 ? -1.901 6.691 -3.512 1.00 96.94 81 ARG A N 1
ATOM 668 C CA . ARG A 1 81 ? -2.464 5.783 -4.531 1.00 96.94 81 ARG A CA 1
ATOM 669 C C . ARG A 1 81 ? -3.057 4.526 -3.904 1.00 96.94 81 ARG A C 1
ATOM 671 O O . ARG A 1 81 ? -4.116 4.088 -4.341 1.00 96.94 81 ARG A O 1
ATOM 678 N N . ILE A 1 82 ? -2.390 3.954 -2.901 1.00 96.88 82 ILE A N 1
ATOM 679 C CA . ILE A 1 82 ? -2.896 2.795 -2.156 1.00 96.88 82 ILE A CA 1
ATOM 680 C C . ILE A 1 82 ? -4.206 3.169 -1.458 1.00 96.88 82 ILE A C 1
ATOM 682 O O . ILE A 1 82 ? -5.201 2.475 -1.643 1.00 96.88 82 ILE A O 1
ATOM 686 N N . GLN A 1 83 ? -4.240 4.293 -0.741 1.00 97.56 83 GLN A N 1
ATOM 687 C CA . GLN A 1 83 ? -5.453 4.795 -0.101 1.00 97.56 83 GLN A CA 1
ATOM 688 C C . GLN A 1 83 ? -6.565 4.994 -1.140 1.00 97.56 83 GLN A C 1
ATOM 690 O O . GLN A 1 83 ? -7.568 4.295 -1.108 1.00 97.56 83 GLN A O 1
ATOM 695 N N . ARG A 1 84 ? -6.346 5.825 -2.160 1.00 97.38 84 ARG A N 1
ATOM 696 C CA . ARG A 1 84 ? -7.379 6.170 -3.144 1.00 97.38 84 ARG A CA 1
ATOM 697 C C . ARG A 1 84 ? -7.903 4.976 -3.949 1.00 97.38 84 ARG A C 1
ATOM 699 O O . ARG A 1 84 ? -9.097 4.913 -4.225 1.00 97.38 84 ARG A O 1
ATOM 706 N N . ASN A 1 85 ? -7.031 4.056 -4.367 1.00 97.56 85 ASN A N 1
ATOM 707 C CA . ASN A 1 85 ? -7.396 3.015 -5.337 1.00 97.56 85 ASN A CA 1
ATOM 708 C C . ASN A 1 85 ? -7.700 1.653 -4.691 1.00 97.56 85 ASN A C 1
ATOM 710 O O . ASN A 1 85 ? -8.297 0.789 -5.337 1.00 97.56 85 ASN A O 1
ATOM 714 N N . VAL A 1 86 ? -7.262 1.422 -3.450 1.00 96.75 86 VAL A N 1
ATOM 715 C CA . VAL A 1 86 ? -7.356 0.115 -2.774 1.00 96.75 86 VAL A CA 1
ATOM 716 C C . VAL A 1 86 ? -8.222 0.203 -1.519 1.00 96.75 86 VAL A C 1
ATOM 718 O O . VAL A 1 86 ? -9.056 -0.677 -1.295 1.00 96.75 86 VAL A O 1
ATOM 721 N N . PHE A 1 87 ? -8.066 1.279 -0.747 1.00 97.00 87 PHE A N 1
ATOM 722 C CA . PHE A 1 87 ? -8.759 1.508 0.520 1.00 97.00 87 PHE A CA 1
ATOM 723 C C . PHE A 1 87 ? -9.375 2.918 0.584 1.00 97.00 87 PHE A C 1
ATOM 725 O O . PHE A 1 87 ? -9.003 3.704 1.456 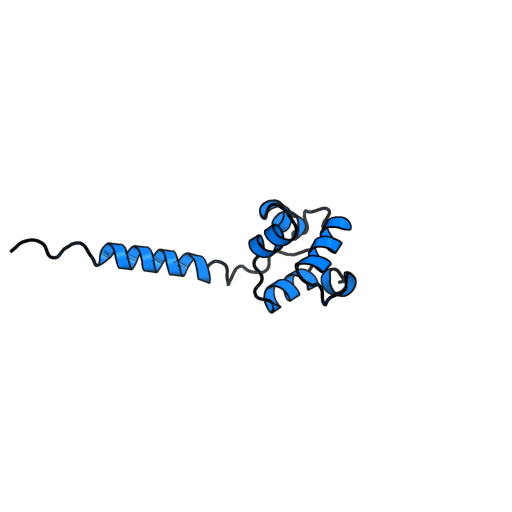1.00 97.00 87 PHE A O 1
ATOM 732 N N . PRO A 1 88 ? -10.288 3.274 -0.342 1.00 96.50 88 PRO A N 1
ATOM 733 C CA . PRO A 1 88 ? -10.824 4.637 -0.433 1.00 96.50 88 PRO A CA 1
ATOM 734 C C . PRO A 1 88 ? -11.624 5.053 0.808 1.00 96.50 88 PRO A C 1
ATOM 736 O O . PRO A 1 88 ? -11.827 6.238 1.046 1.00 96.50 88 PRO A O 1
ATOM 739 N N . ASP A 1 89 ? -12.072 4.073 1.585 1.00 97.00 89 ASP A N 1
ATOM 740 C CA . ASP A 1 89 ? -12.817 4.210 2.831 1.00 97.00 89 ASP A CA 1
ATOM 741 C C . ASP A 1 89 ? -11.928 4.341 4.082 1.00 97.00 89 ASP A C 1
ATOM 743 O O . ASP A 1 89 ? -12.456 4.502 5.177 1.00 97.00 89 ASP A O 1
ATOM 747 N N . LYS A 1 90 ? -10.600 4.255 3.932 1.00 95.44 90 LYS A N 1
ATOM 748 C CA . LYS A 1 90 ? -9.621 4.345 5.025 1.00 95.44 90 LYS A CA 1
ATOM 749 C C . LYS A 1 90 ? -8.778 5.610 4.907 1.00 95.44 90 LYS A C 1
ATOM 751 O O . LYS A 1 90 ? -8.521 6.084 3.795 1.00 95.44 90 LYS A O 1
ATOM 756 N N . THR A 1 91 ? -8.278 6.124 6.026 1.00 96.62 91 THR A N 1
ATOM 757 C CA . THR A 1 91 ? -7.245 7.173 6.027 1.00 96.62 91 THR A CA 1
ATOM 758 C C . THR A 1 91 ? -5.843 6.584 5.850 1.00 96.62 91 THR A C 1
ATOM 760 O O . THR A 1 91 ? -5.634 5.374 5.944 1.00 96.62 91 THR A O 1
ATOM 763 N N . ILE A 1 92 ? -4.849 7.436 5.578 1.00 95.50 92 ILE A N 1
ATOM 764 C CA . ILE A 1 92 ? -3.449 6.991 5.477 1.00 95.50 92 ILE A CA 1
ATOM 765 C C . ILE A 1 92 ? -2.965 6.446 6.825 1.00 95.50 92 ILE A C 1
ATOM 767 O O . ILE A 1 92 ? -2.259 5.441 6.848 1.00 95.50 92 ILE A O 1
ATOM 771 N N . GLU A 1 93 ? -3.367 7.064 7.932 1.00 93.94 93 GLU A N 1
ATOM 772 C CA . GLU A 1 93 ? -3.012 6.661 9.293 1.00 93.94 93 GLU A CA 1
ATOM 773 C C . GLU A 1 93 ? -3.588 5.284 9.633 1.00 93.94 93 GLU A C 1
ATOM 775 O O . GLU A 1 93 ? -2.887 4.457 10.203 1.00 93.94 93 GLU A O 1
ATOM 780 N N . GLU A 1 94 ? -4.820 4.981 9.219 1.00 94.88 94 GLU A N 1
ATOM 781 C CA . GLU A 1 94 ? -5.407 3.650 9.425 1.00 94.88 94 GLU A CA 1
ATOM 782 C C . GLU A 1 94 ? -4.701 2.554 8.613 1.00 94.88 94 GLU A C 1
ATOM 784 O O . GLU A 1 94 ? -4.675 1.392 9.018 1.00 94.88 94 GLU A O 1
ATOM 789 N N . ILE A 1 95 ? -4.145 2.902 7.448 1.00 95.00 95 ILE A N 1
ATOM 790 C CA . ILE A 1 95 ? -3.467 1.945 6.565 1.00 95.00 95 ILE A CA 1
ATOM 791 C C . ILE A 1 95 ? -2.002 1.748 6.979 1.00 95.00 95 ILE A C 1
ATOM 793 O O . ILE A 1 95 ? -1.494 0.626 6.962 1.00 95.00 95 ILE A O 1
ATOM 797 N N . PHE A 1 96 ? -1.303 2.835 7.305 1.00 94.06 96 PHE A N 1
ATOM 798 C CA . PHE A 1 96 ? 0.152 2.864 7.473 1.00 94.06 96 PHE A CA 1
ATOM 799 C C . PHE A 1 96 ? 0.622 3.224 8.885 1.00 94.06 96 PHE A C 1
ATOM 801 O O . PHE A 1 96 ? 1.831 3.235 9.111 1.00 94.06 96 PHE A O 1
ATOM 808 N N . GLY A 1 97 ? -0.293 3.512 9.812 1.00 88.25 97 GLY A N 1
ATOM 809 C CA . GLY A 1 97 ? 0.015 3.654 11.233 1.00 88.25 97 GLY A CA 1
ATOM 810 C C . GLY A 1 97 ? 0.540 2.353 11.842 1.00 88.25 97 GLY A C 1
ATOM 811 O O . GLY A 1 97 ? 0.466 1.292 11.211 1.00 88.25 97 GLY A O 1
ATOM 812 N N . GLU A 1 98 ? 1.087 2.452 13.055 1.00 73.81 98 GLU A N 1
ATOM 813 C CA . GLU A 1 98 ? 1.639 1.313 13.809 1.00 73.81 98 GLU A CA 1
ATOM 814 C C . GLU A 1 98 ? 0.582 0.328 14.322 1.00 73.81 98 GLU A C 1
ATOM 816 O O . GLU A 1 98 ? -0.550 0.752 14.652 1.00 73.81 98 GLU A O 1
#

Secondary structure (DSSP, 8-state):
-----SSSHHHHHHHHHHHHHHHTTT------BS-HHHHHHHHHTT--HHHHHHHTT--HHHHHHHHBTTS----HHHHHHHHHHH-TTS-HHHHH--